Protein AF-A0A9E4JGD4-F1 (afdb_monomer)

Structure (mmCIF, N/CA/C/O 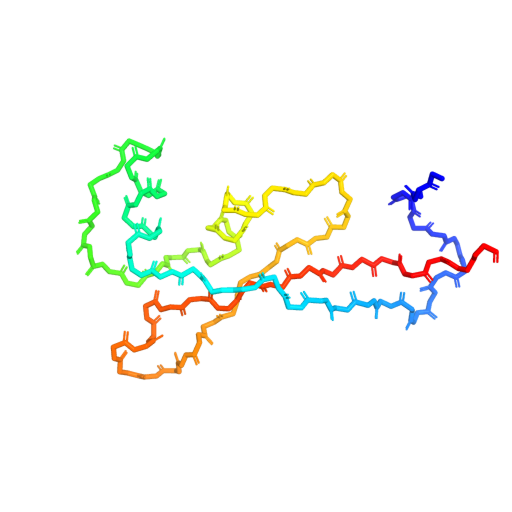backbone):
data_AF-A0A9E4JGD4-F1
#
_entry.id   AF-A0A9E4JGD4-F1
#
loop_
_atom_site.group_PDB
_atom_site.id
_atom_site.type_symbol
_atom_site.label_atom_id
_atom_site.label_alt_id
_atom_site.label_comp_id
_atom_site.label_asym_id
_atom_site.label_entity_id
_atom_site.label_seq_id
_atom_site.pdbx_PDB_ins_code
_atom_site.Cartn_x
_atom_site.Cartn_y
_atom_site.Cartn_z
_atom_site.occupancy
_atom_site.B_iso_or_equiv
_atom_site.auth_seq_id
_atom_site.auth_comp_id
_atom_site.auth_asym_id
_atom_site.auth_atom_id
_atom_site.pdbx_PDB_model_num
ATOM 1 N N . MET A 1 1 ? -22.776 -1.852 14.513 1.00 41.75 1 MET A N 1
ATOM 2 C CA . MET A 1 1 ? -21.993 -0.657 14.127 1.00 41.75 1 MET A CA 1
ATOM 3 C C . MET A 1 1 ? -20.629 -0.809 14.788 1.00 41.75 1 MET A C 1
ATOM 5 O O . MET A 1 1 ? -20.597 -0.848 16.008 1.00 41.75 1 MET A O 1
ATOM 9 N N . VAL A 1 2 ? -19.548 -1.035 14.029 1.00 42.56 2 VAL A N 1
ATOM 10 C CA . VAL A 1 2 ? -18.186 -1.135 14.597 1.00 42.56 2 VAL A CA 1
ATOM 11 C C . VAL A 1 2 ? -17.787 0.272 15.042 1.00 42.56 2 VAL A C 1
ATOM 13 O O . VAL A 1 2 ? -17.722 1.176 14.212 1.00 42.56 2 VAL A O 1
ATOM 16 N N . SER A 1 3 ? -17.613 0.478 16.345 1.00 40.25 3 SER A N 1
ATOM 17 C CA . SER A 1 3 ? -17.227 1.773 16.909 1.00 40.25 3 SER A CA 1
ATOM 18 C C . SER A 1 3 ? -15.707 1.939 16.825 1.00 40.25 3 SER A C 1
ATOM 20 O O . SER A 1 3 ? -14.966 1.029 17.188 1.00 40.25 3 SER A O 1
ATOM 22 N N . THR A 1 4 ? -15.248 3.086 16.325 1.00 50.72 4 THR A N 1
ATOM 23 C CA . THR A 1 4 ? -13.829 3.445 16.126 1.00 50.72 4 THR A CA 1
ATOM 24 C C . THR A 1 4 ? -13.185 4.127 17.332 1.00 50.72 4 THR A C 1
ATOM 26 O O . THR A 1 4 ? -11.977 4.355 17.320 1.00 50.72 4 THR A O 1
ATOM 29 N N . ALA A 1 5 ? -13.958 4.461 18.367 1.00 50.53 5 ALA A N 1
ATOM 30 C CA . ALA A 1 5 ? -13.408 4.967 19.618 1.00 50.53 5 ALA A CA 1
ATOM 31 C C . ALA A 1 5 ? -12.680 3.831 20.342 1.00 50.53 5 ALA A C 1
ATOM 33 O O . ALA A 1 5 ? -13.270 2.764 20.498 1.00 50.53 5 ALA A O 1
ATOM 34 N N . GLU A 1 6 ? -11.436 4.062 20.781 1.00 51.12 6 GLU A N 1
ATOM 35 C CA . GLU A 1 6 ? -10.732 3.188 21.726 1.00 51.12 6 GLU A CA 1
ATOM 36 C C . GLU A 1 6 ? -11.684 2.836 22.878 1.00 51.12 6 GLU A C 1
ATOM 38 O O . GLU A 1 6 ? -12.038 3.717 23.669 1.00 51.12 6 GLU A O 1
ATOM 43 N N . PRO A 1 7 ? -12.153 1.579 22.984 1.00 53.56 7 PRO A N 1
ATOM 44 C CA . PRO A 1 7 ? -12.886 1.172 24.165 1.00 53.56 7 PRO A CA 1
ATOM 45 C C . PRO A 1 7 ? -11.942 1.338 25.356 1.00 53.56 7 PRO A C 1
ATOM 47 O O . PRO A 1 7 ? -10.809 0.861 25.307 1.00 53.56 7 PRO A O 1
ATOM 50 N N . ALA A 1 8 ? -12.399 1.966 26.441 1.00 54.31 8 ALA A N 1
ATOM 51 C CA . ALA A 1 8 ? -11.600 2.156 27.660 1.00 54.31 8 ALA A CA 1
ATOM 52 C C . ALA A 1 8 ? -11.046 0.831 28.246 1.00 54.31 8 ALA A C 1
ATOM 54 O O . ALA A 1 8 ? -10.153 0.841 29.088 1.00 54.31 8 ALA A O 1
ATOM 55 N N . SER A 1 9 ? -11.561 -0.310 27.780 1.00 53.50 9 SER A N 1
ATOM 56 C CA . SER A 1 9 ? -11.192 -1.683 28.129 1.00 53.50 9 SER A CA 1
ATOM 57 C C . SER A 1 9 ? -10.439 -2.453 27.025 1.00 53.50 9 SER A C 1
ATOM 59 O O . SER A 1 9 ? -10.176 -3.643 27.186 1.00 53.50 9 SER A O 1
ATOM 61 N N . ALA A 1 10 ? -10.050 -1.822 25.912 1.00 51.91 10 ALA A N 1
ATOM 62 C CA . ALA A 1 10 ? -9.428 -2.493 24.763 1.00 51.91 10 ALA A CA 1
ATOM 63 C C . ALA A 1 10 ? -7.930 -2.793 24.917 1.00 51.91 10 ALA A C 1
ATOM 65 O O . ALA A 1 10 ? -7.230 -3.004 23.931 1.00 51.91 10 ALA A O 1
ATOM 66 N N . PHE A 1 11 ? -7.402 -2.860 26.136 1.00 48.16 11 PHE A N 1
ATOM 67 C CA . PHE A 1 11 ? -5.999 -3.198 26.347 1.00 48.16 11 PHE A CA 1
ATOM 68 C C . PHE A 1 11 ? -5.716 -4.636 25.852 1.00 48.16 11 PHE A C 1
ATOM 70 O O . PHE A 1 11 ? -6.031 -5.609 26.532 1.00 48.16 11 PHE A O 1
ATOM 77 N N . GLY A 1 12 ? -5.159 -4.773 24.639 1.00 55.59 12 GLY A N 1
ATOM 78 C CA . GLY A 1 12 ? -4.634 -6.035 24.093 1.00 55.59 12 GLY A CA 1
ATOM 79 C C . GLY A 1 12 ? -5.348 -6.667 22.885 1.00 55.59 12 GLY A C 1
ATOM 80 O O . GLY A 1 12 ? -4.839 -7.659 22.371 1.00 55.59 12 GLY A O 1
ATOM 81 N N . TRP A 1 13 ? -6.460 -6.125 22.371 1.00 67.38 13 TRP A N 1
ATOM 82 C CA . TRP A 1 13 ? -7.301 -6.841 21.384 1.00 67.38 13 TRP A CA 1
ATOM 83 C C . TRP A 1 13 ? -7.294 -6.227 19.977 1.00 67.38 13 TRP A C 1
ATOM 85 O O . TRP A 1 13 ? -8.318 -5.777 19.461 1.00 67.38 13 TRP A O 1
ATOM 95 N N . TRP A 1 14 ? -6.128 -6.224 19.333 1.00 73.75 14 TRP A N 1
ATOM 96 C CA . TRP A 1 14 ? -6.001 -5.832 17.927 1.00 73.75 14 TRP A CA 1
ATOM 97 C C . TRP A 1 14 ? -6.056 -7.063 17.028 1.00 73.75 14 TRP A C 1
ATOM 99 O O . TRP A 1 14 ? -5.324 -8.025 17.260 1.00 73.75 14 TRP A O 1
ATOM 109 N N . GLN A 1 15 ? -6.866 -7.015 15.977 1.00 80.38 15 GLN A N 1
ATOM 110 C CA . GLN A 1 15 ? -6.795 -7.982 14.889 1.00 80.38 15 GLN A CA 1
ATOM 111 C C . GLN A 1 15 ? -6.088 -7.347 13.696 1.00 80.38 15 GLN A C 1
ATOM 113 O O . GLN A 1 15 ? -6.286 -6.166 13.406 1.00 80.38 15 GLN A O 1
ATOM 118 N N . THR A 1 16 ? -5.260 -8.144 13.023 1.00 85.88 16 THR A N 1
ATOM 119 C CA . THR A 1 16 ? -4.601 -7.763 11.778 1.00 85.88 16 THR A CA 1
ATOM 120 C C . THR A 1 16 ? -5.062 -8.700 10.675 1.00 85.88 16 THR A C 1
ATOM 122 O O . THR A 1 16 ? -4.803 -9.898 10.747 1.00 85.88 16 THR A O 1
ATOM 125 N N . ASP A 1 17 ? -5.678 -8.149 9.634 1.00 87.69 17 ASP A N 1
ATOM 126 C CA . ASP A 1 17 ? -6.073 -8.901 8.446 1.00 87.69 17 ASP A CA 1
ATOM 127 C C . ASP A 1 17 ? -5.201 -8.524 7.251 1.00 87.69 17 ASP A C 1
ATOM 129 O O . ASP A 1 17 ? -4.955 -7.345 6.976 1.00 87.69 17 ASP A O 1
ATOM 133 N N . HIS A 1 18 ? -4.749 -9.534 6.509 1.00 91.19 18 HIS A N 1
ATOM 134 C CA . HIS A 1 18 ? -4.050 -9.321 5.249 1.00 91.19 18 HIS A CA 1
ATOM 135 C C . HIS A 1 18 ? -5.051 -8.914 4.164 1.00 91.19 18 HIS A C 1
ATOM 137 O O . HIS A 1 18 ? -5.977 -9.654 3.841 1.00 91.19 18 HIS A O 1
ATOM 143 N N . LEU A 1 19 ? -4.846 -7.729 3.595 1.00 90.56 19 LEU A N 1
ATOM 144 C CA . LEU A 1 19 ? -5.688 -7.169 2.540 1.00 90.56 19 LEU A CA 1
ATOM 145 C C . LEU A 1 19 ? -5.341 -7.713 1.159 1.00 90.56 19 LEU A C 1
ATOM 147 O O . LEU A 1 19 ? -6.209 -7.861 0.305 1.00 90.56 19 LEU A O 1
ATOM 151 N N . GLY A 1 20 ? -4.055 -7.956 0.931 1.00 91.88 20 GLY A N 1
ATOM 152 C CA . GLY A 1 20 ? -3.514 -8.263 -0.381 1.00 91.88 20 GLY A CA 1
ATOM 153 C C . GLY A 1 20 ? -2.229 -7.494 -0.641 1.00 91.88 20 GLY A C 1
ATOM 154 O O . GLY A 1 20 ? -1.675 -6.830 0.234 1.00 91.88 20 GLY A O 1
ATOM 155 N N . ARG A 1 21 ? -1.759 -7.565 -1.885 1.00 90.88 21 ARG A N 1
ATOM 156 C CA . ARG A 1 21 ? -0.470 -7.006 -2.293 1.00 90.88 21 ARG A CA 1
ATOM 157 C C . ARG A 1 21 ? -0.656 -5.802 -3.218 1.00 90.88 21 ARG A C 1
ATOM 159 O O . ARG A 1 21 ? -1.449 -5.834 -4.162 1.00 90.88 21 ARG A O 1
ATOM 166 N N . ALA A 1 22 ? 0.067 -4.726 -2.940 1.00 89.06 22 ALA A N 1
ATOM 167 C CA . ALA A 1 22 ? 0.294 -3.629 -3.866 1.00 89.06 22 ALA A CA 1
ATOM 168 C C . ALA A 1 22 ? 1.558 -3.925 -4.677 1.00 89.06 22 ALA A C 1
ATOM 170 O O . ALA A 1 22 ? 2.619 -4.224 -4.129 1.00 89.06 22 ALA A O 1
ATOM 171 N N . THR A 1 23 ? 1.417 -3.884 -5.991 1.00 88.69 23 THR A N 1
ATOM 172 C CA . THR A 1 23 ? 2.451 -4.209 -6.970 1.00 88.69 23 THR A CA 1
ATOM 173 C C . THR A 1 23 ? 3.149 -2.945 -7.468 1.00 88.69 23 THR A C 1
ATOM 175 O O . THR A 1 23 ? 2.736 -1.817 -7.186 1.00 88.69 23 THR A O 1
ATOM 178 N N . ARG A 1 24 ? 4.179 -3.116 -8.303 1.00 84.81 24 ARG A N 1
ATOM 179 C CA . ARG A 1 24 ? 4.810 -1.997 -9.019 1.00 84.81 24 ARG A CA 1
ATOM 180 C C . ARG A 1 24 ? 3.807 -1.199 -9.865 1.00 84.81 24 ARG A C 1
ATOM 182 O O . ARG A 1 24 ? 3.933 0.019 -9.960 1.00 84.81 24 ARG A O 1
ATOM 189 N N . ALA A 1 25 ? 2.814 -1.864 -10.458 1.00 87.12 25 ALA A N 1
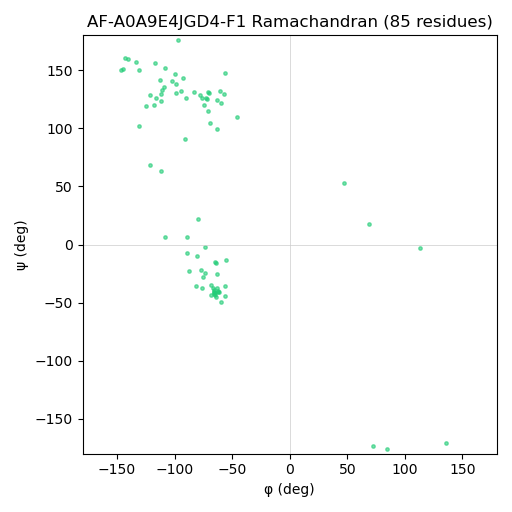ATOM 190 C CA . ALA A 1 25 ? 1.772 -1.197 -11.234 1.00 87.12 25 ALA A CA 1
ATOM 191 C C . ALA A 1 25 ? 0.900 -0.293 -10.347 1.00 87.12 25 ALA A C 1
ATOM 193 O O . ALA A 1 25 ? 0.630 0.846 -10.724 1.00 87.12 25 ALA A O 1
ATOM 194 N N . ASP A 1 26 ? 0.549 -0.755 -9.142 1.00 89.12 26 ASP A N 1
ATOM 195 C CA . ASP A 1 26 ? -0.207 0.036 -8.163 1.00 89.12 26 ASP A CA 1
ATOM 196 C C . ASP A 1 26 ? 0.590 1.251 -7.676 1.00 89.12 26 ASP A C 1
ATOM 198 O O . ASP A 1 26 ? 0.051 2.349 -7.606 1.00 89.12 26 ASP A O 1
ATOM 202 N N . ASN A 1 27 ? 1.890 1.090 -7.406 1.00 85.50 27 ASN A N 1
ATOM 203 C CA . ASN A 1 27 ? 2.761 2.210 -7.036 1.00 85.50 27 ASN A CA 1
ATOM 204 C C . ASN A 1 27 ? 2.840 3.270 -8.154 1.00 85.50 27 ASN A C 1
ATOM 206 O O . ASN A 1 27 ? 2.775 4.476 -7.901 1.00 85.50 27 ASN A O 1
ATOM 210 N N . ASN A 1 28 ? 2.929 2.825 -9.411 1.00 87.69 28 ASN A N 1
ATOM 211 C CA . ASN A 1 28 ? 2.920 3.728 -10.560 1.00 87.69 28 ASN A CA 1
ATOM 212 C C . ASN A 1 28 ? 1.573 4.452 -10.705 1.00 87.69 28 ASN A C 1
ATOM 214 O O . ASN A 1 28 ? 1.553 5.647 -10.999 1.00 87.69 28 ASN A O 1
ATOM 218 N N . ALA A 1 29 ? 0.456 3.751 -10.488 1.00 89.12 29 ALA A N 1
ATOM 219 C CA . ALA A 1 29 ? -0.879 4.341 -10.508 1.00 89.12 29 ALA A CA 1
ATOM 220 C C . ALA A 1 29 ? -1.066 5.356 -9.369 1.00 89.12 29 ALA A C 1
ATOM 222 O O . ALA A 1 29 ? -1.526 6.470 -9.616 1.00 89.12 29 ALA A O 1
ATOM 223 N N . TYR A 1 30 ? -0.611 5.028 -8.157 1.00 87.38 30 TYR A N 1
ATOM 224 C CA . TYR A 1 30 ? -0.610 5.942 -7.019 1.00 87.38 30 TYR A CA 1
ATOM 225 C C . TYR A 1 30 ? 0.214 7.204 -7.306 1.00 87.38 30 TYR A C 1
ATOM 227 O O . TYR A 1 30 ? -0.295 8.313 -7.161 1.00 87.38 30 TYR A O 1
ATOM 235 N N . SER A 1 31 ? 1.447 7.062 -7.804 1.00 86.06 31 SER A N 1
ATOM 236 C CA . SER A 1 31 ? 2.291 8.206 -8.187 1.00 86.06 31 SER A CA 1
ATOM 237 C C . SER A 1 31 ? 1.599 9.112 -9.206 1.00 86.06 31 SER A C 1
ATOM 239 O O . SER A 1 31 ? 1.566 10.326 -9.017 1.00 86.06 31 SER A O 1
ATOM 241 N N . ARG A 1 32 ? 0.962 8.530 -10.231 1.00 87.56 32 ARG A N 1
ATOM 242 C CA . ARG A 1 32 ? 0.179 9.283 -11.222 1.00 87.56 32 ARG A CA 1
ATOM 243 C C . ARG A 1 32 ? -1.014 10.002 -10.593 1.00 87.56 32 ARG A C 1
ATOM 245 O O . ARG A 1 32 ? -1.250 11.157 -10.927 1.00 87.56 32 ARG A O 1
ATOM 252 N N . SER A 1 33 ? -1.723 9.364 -9.658 1.00 87.88 33 SER A N 1
ATOM 253 C CA . SER A 1 33 ? -2.843 9.991 -8.936 1.00 87.88 33 SER A CA 1
ATOM 254 C C . SER A 1 33 ? -2.412 11.194 -8.087 1.00 87.88 33 SER A C 1
ATOM 256 O O . SER A 1 33 ? -3.199 12.105 -7.865 1.00 87.88 33 SER A O 1
ATOM 258 N N . GLN A 1 34 ? -1.144 11.226 -7.669 1.00 86.00 34 GLN A N 1
ATOM 259 C CA . GLN A 1 34 ? -0.513 12.335 -6.949 1.00 86.00 34 GLN A CA 1
ATOM 260 C C . GLN A 1 34 ? 0.121 13.383 -7.888 1.00 86.00 34 GLN A C 1
ATOM 262 O O . GLN A 1 34 ? 0.846 14.260 -7.422 1.00 86.00 34 GLN A O 1
ATOM 267 N N . GLY A 1 35 ? -0.073 13.272 -9.210 1.00 86.19 35 GLY A N 1
ATOM 268 C CA . GLY A 1 35 ? 0.555 14.150 -10.205 1.00 86.19 35 GLY A CA 1
ATOM 269 C C . GLY A 1 35 ? 2.070 13.959 -10.346 1.00 86.19 35 GLY A C 1
ATOM 270 O O . GLY A 1 35 ? 2.758 14.832 -10.870 1.00 86.19 35 GLY A O 1
ATOM 271 N N . ARG A 1 36 ? 2.617 12.834 -9.866 1.00 82.94 36 ARG A N 1
ATOM 272 C CA . ARG A 1 36 ? 4.053 12.529 -9.891 1.00 82.94 36 ARG A CA 1
ATOM 273 C C . ARG A 1 36 ? 4.403 11.596 -11.044 1.00 82.94 36 ARG A C 1
ATOM 275 O O . ARG A 1 36 ? 3.651 10.682 -11.388 1.00 82.94 36 ARG A O 1
ATOM 282 N N . ILE A 1 37 ? 5.600 11.782 -11.594 1.00 79.44 37 ILE A N 1
ATOM 283 C CA . ILE A 1 37 ? 6.170 10.864 -12.580 1.00 79.44 37 ILE A CA 1
ATOM 284 C C . ILE A 1 37 ? 6.568 9.571 -11.850 1.00 79.44 37 ILE A C 1
ATOM 286 O O . ILE A 1 37 ? 7.306 9.633 -10.865 1.00 79.44 37 ILE A O 1
ATOM 290 N N . PRO A 1 38 ? 6.090 8.393 -12.285 1.00 74.31 38 PRO A N 1
ATOM 291 C CA . PRO A 1 38 ? 6.505 7.134 -11.691 1.00 74.31 38 PRO A CA 1
ATOM 292 C C . PRO A 1 38 ? 7.966 6.868 -12.059 1.00 74.31 38 PRO A C 1
ATOM 294 O O . PRO A 1 38 ? 8.271 6.464 -13.176 1.00 74.31 38 PRO A O 1
ATOM 297 N N . PHE A 1 39 ? 8.877 7.067 -11.108 1.00 66.75 39 PHE A N 1
ATOM 298 C CA . PHE A 1 39 ? 10.312 6.847 -11.329 1.00 66.75 39 PHE A CA 1
ATOM 299 C C . PHE A 1 39 ? 10.693 5.375 -11.396 1.00 66.75 39 PHE A C 1
ATOM 301 O O . PHE A 1 39 ? 11.861 5.052 -11.593 1.00 66.75 39 PHE A O 1
ATOM 308 N N . GLY A 1 40 ? 9.713 4.481 -11.209 1.00 68.19 40 GLY A N 1
ATOM 309 C CA . GLY A 1 40 ? 9.970 3.071 -11.047 1.00 68.19 40 GLY A CA 1
ATOM 310 C C . GLY A 1 40 ? 11.088 2.899 -10.038 1.00 68.19 40 GLY A C 1
ATOM 311 O O . GLY A 1 40 ? 12.041 2.239 -10.423 1.00 68.19 40 GLY A O 1
ATOM 312 N N . THR A 1 41 ? 10.926 3.518 -8.846 1.00 67.12 41 THR A N 1
ATOM 313 C CA . THR A 1 41 ? 11.594 3.344 -7.529 1.00 67.12 41 THR A CA 1
ATOM 314 C C . THR A 1 41 ? 10.637 2.685 -6.520 1.00 67.12 41 THR A C 1
ATOM 316 O O . THR A 1 41 ? 9.411 2.781 -6.669 1.00 67.12 41 THR A O 1
ATOM 319 N N . ALA A 1 42 ? 11.170 1.947 -5.536 1.00 69.19 42 ALA A N 1
ATOM 320 C CA . ALA A 1 42 ? 10.345 1.319 -4.505 1.00 69.19 42 ALA A CA 1
ATOM 321 C C . ALA A 1 42 ? 9.486 2.386 -3.799 1.00 69.19 42 ALA A C 1
ATOM 323 O O . ALA A 1 42 ? 9.911 3.540 -3.687 1.00 69.19 42 ALA A O 1
ATOM 324 N N . PRO A 1 43 ? 8.277 2.035 -3.341 1.00 73.31 43 PRO A N 1
ATOM 325 C CA . PRO A 1 43 ? 7.384 3.008 -2.735 1.00 73.31 43 PRO A CA 1
ATOM 326 C C . PRO A 1 43 ? 8.019 3.659 -1.502 1.00 73.31 43 PRO A C 1
ATOM 328 O O . PRO A 1 43 ? 8.378 2.972 -0.546 1.00 73.31 43 PRO A O 1
ATOM 331 N N . LEU A 1 44 ? 8.136 4.993 -1.532 1.00 74.25 44 LEU A N 1
ATOM 332 C CA . LEU A 1 44 ? 8.701 5.791 -0.435 1.00 74.25 44 LEU A CA 1
ATOM 333 C C . LEU A 1 44 ? 7.865 5.669 0.841 1.00 74.25 44 LEU A C 1
ATOM 335 O O . LEU A 1 44 ? 8.410 5.613 1.937 1.00 74.25 44 LEU A O 1
ATOM 339 N N . ASN A 1 45 ? 6.541 5.613 0.689 1.00 85.50 45 ASN A N 1
ATOM 340 C CA . ASN A 1 45 ? 5.613 5.446 1.793 1.00 85.50 45 ASN A CA 1
ATOM 341 C C . ASN A 1 45 ? 4.616 4.330 1.458 1.00 85.50 45 ASN A C 1
ATOM 343 O O . ASN A 1 45 ? 3.692 4.504 0.660 1.00 85.50 45 ASN A O 1
ATOM 347 N N . ARG A 1 46 ? 4.870 3.159 2.043 1.00 87.62 46 ARG A N 1
ATOM 348 C CA . ARG A 1 46 ? 4.111 1.923 1.823 1.00 87.62 46 ARG A CA 1
ATOM 349 C C . ARG A 1 46 ? 2.700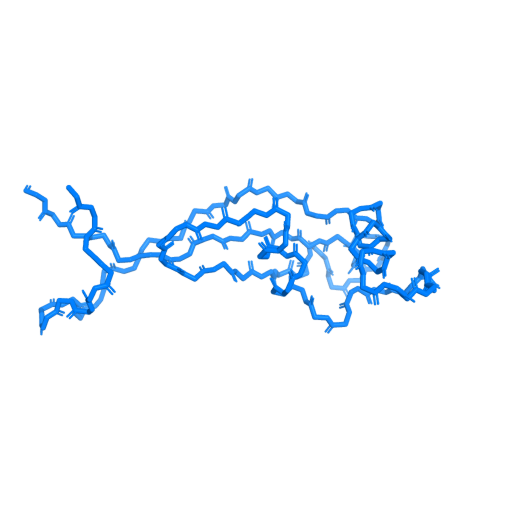 2.003 2.399 1.00 87.62 46 ARG A C 1
ATOM 351 O O . ARG A 1 46 ? 1.766 1.505 1.774 1.00 87.62 46 ARG A O 1
ATOM 358 N N . ASP A 1 47 ? 2.545 2.690 3.527 1.00 90.12 47 ASP A N 1
ATOM 359 C CA . ASP A 1 47 ? 1.256 2.864 4.195 1.00 90.12 47 ASP A CA 1
ATOM 360 C C . ASP A 1 47 ? 0.296 3.667 3.323 1.00 90.12 47 ASP A C 1
ATOM 362 O O . ASP A 1 47 ? -0.838 3.245 3.118 1.00 90.12 47 ASP A O 1
ATOM 366 N N . LEU A 1 48 ? 0.770 4.764 2.721 1.00 88.44 48 LEU A N 1
ATOM 367 C CA . LEU A 1 48 ? -0.060 5.607 1.856 1.00 88.44 48 LEU A CA 1
ATOM 368 C C . LEU A 1 48 ? -0.574 4.862 0.621 1.00 88.44 48 LEU A C 1
ATOM 370 O O . LEU A 1 48 ? -1.732 5.021 0.248 1.00 88.44 48 LEU A O 1
ATOM 374 N N . ILE A 1 49 ? 0.253 4.015 0.004 1.00 89.50 49 ILE A N 1
ATOM 375 C CA . ILE A 1 49 ? -0.187 3.187 -1.129 1.00 89.50 49 ILE A CA 1
ATOM 376 C C . ILE A 1 49 ? -1.225 2.164 -0.695 1.00 89.50 49 ILE A C 1
ATOM 378 O O . ILE A 1 49 ? -2.212 1.959 -1.401 1.00 89.50 49 ILE A O 1
ATOM 382 N N . CYS A 1 50 ? -1.026 1.525 0.457 1.00 91.00 50 CYS A N 1
ATOM 383 C CA . CYS A 1 50 ? -1.995 0.571 0.974 1.00 91.00 50 CYS A CA 1
ATOM 384 C C . CYS A 1 50 ? -3.315 1.251 1.357 1.00 91.00 50 CYS A C 1
ATOM 386 O O . CYS A 1 50 ? -4.371 0.705 1.056 1.00 91.00 50 CYS A O 1
ATOM 388 N N . GLN A 1 51 ? -3.269 2.450 1.940 1.00 91.19 51 GLN A N 1
ATOM 389 C CA . GLN A 1 51 ? -4.450 3.263 2.244 1.00 91.19 51 GLN A CA 1
ATOM 390 C C . GLN A 1 51 ? -5.162 3.746 0.975 1.00 91.19 51 GLN A C 1
ATOM 392 O O . GLN A 1 51 ? -6.388 3.754 0.930 1.00 91.19 51 GLN A O 1
ATOM 397 N N . TRP A 1 52 ? -4.412 4.100 -0.072 1.00 90.06 52 TRP A N 1
ATOM 398 C CA . TRP A 1 52 ? -4.969 4.493 -1.367 1.00 90.06 52 TRP A CA 1
ATOM 399 C C . TRP A 1 52 ? -5.642 3.322 -2.093 1.00 90.06 52 TRP A C 1
ATOM 401 O O . TRP A 1 52 ? -6.734 3.483 -2.633 1.00 90.06 52 TRP A O 1
ATOM 411 N N . LYS A 1 53 ? -5.009 2.140 -2.099 1.00 90.19 53 LYS A N 1
ATOM 412 C CA . LYS A 1 53 ? -5.526 0.943 -2.783 1.00 90.19 53 LYS A CA 1
ATOM 413 C C . LYS A 1 53 ? -6.669 0.278 -2.015 1.00 90.19 53 LYS A C 1
ATOM 415 O O . LYS A 1 53 ? -7.610 -0.218 -2.627 1.00 90.19 53 LYS A O 1
ATOM 420 N N . TYR A 1 54 ? -6.582 0.263 -0.687 1.00 89.62 54 TYR A N 1
ATOM 421 C CA . TYR A 1 54 ? -7.571 -0.334 0.207 1.00 89.62 54 TYR A CA 1
ATOM 422 C C . TYR A 1 54 ? -8.119 0.723 1.174 1.00 89.62 54 TYR A C 1
ATOM 424 O O . TYR A 1 54 ? -7.849 0.657 2.378 1.00 89.62 54 TYR A O 1
ATOM 432 N N . PRO A 1 55 ? -8.887 1.704 0.668 1.00 79.62 55 PRO A N 1
ATOM 433 C CA . PRO A 1 55 ? -9.495 2.717 1.513 1.00 79.62 55 PRO A CA 1
ATOM 434 C C . PRO A 1 55 ? -10.482 2.040 2.466 1.00 79.62 55 PRO A C 1
ATOM 436 O O . PRO A 1 55 ? -11.380 1.311 2.039 1.00 79.62 55 PRO A O 1
ATOM 439 N N . ARG A 1 56 ? -10.309 2.252 3.772 1.00 73.00 56 ARG A N 1
ATOM 440 C CA . ARG A 1 56 ? -11.188 1.688 4.804 1.00 73.00 56 ARG A CA 1
ATOM 441 C C . ARG A 1 56 ? -11.909 2.785 5.576 1.00 73.00 56 ARG A C 1
ATOM 443 O O . ARG A 1 56 ? -11.461 3.927 5.617 1.00 73.00 56 ARG A O 1
ATOM 450 N N . ARG A 1 57 ? -13.049 2.413 6.164 1.00 65.69 57 ARG A N 1
ATOM 451 C CA . ARG A 1 57 ? -13.887 3.294 6.993 1.00 65.69 57 ARG A CA 1
ATOM 452 C C . ARG A 1 57 ? -13.477 3.310 8.469 1.0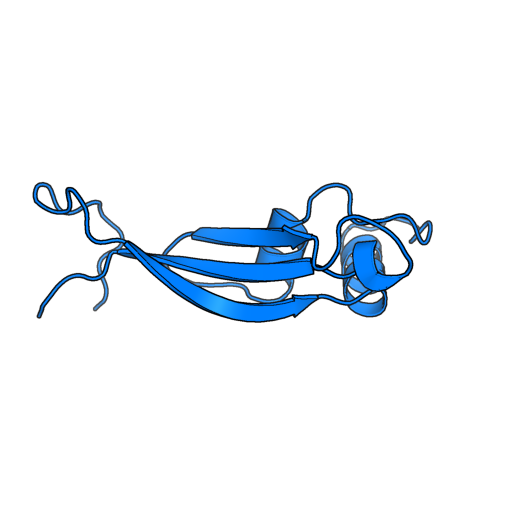0 65.69 57 ARG A C 1
ATOM 454 O O . ARG A 1 57 ? -13.791 4.269 9.163 1.00 65.69 57 ARG A O 1
ATOM 461 N N . ASP A 1 58 ? -12.796 2.270 8.934 1.00 67.44 58 ASP A N 1
ATOM 462 C CA . ASP A 1 58 ? -12.460 2.016 10.334 1.00 67.44 58 ASP A CA 1
ATOM 463 C C . ASP A 1 58 ? -11.079 1.349 10.442 1.00 67.44 58 ASP A C 1
ATOM 465 O O . ASP A 1 58 ? -10.670 0.655 9.515 1.00 67.44 58 ASP A O 1
ATOM 469 N N . GLY A 1 5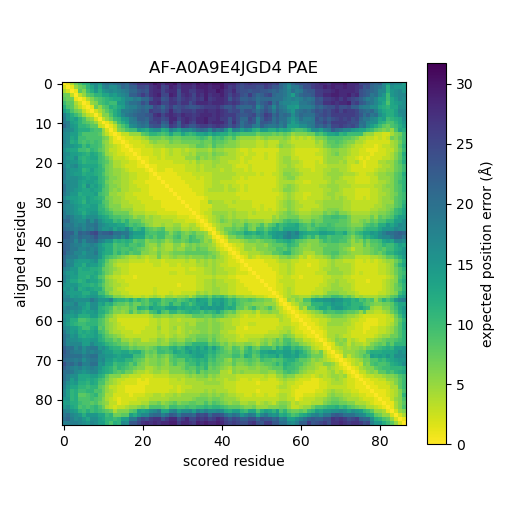9 ? -10.351 1.565 11.548 1.00 73.81 59 GLY A N 1
ATOM 470 C CA . GLY A 1 59 ? -8.996 1.034 11.802 1.00 73.81 59 GLY A CA 1
ATOM 471 C C . GLY A 1 59 ? -7.861 1.679 10.984 1.00 73.81 59 GLY A C 1
ATOM 472 O O . GLY A 1 59 ? -8.067 2.653 10.264 1.00 73.81 59 GLY A O 1
ATOM 473 N N . THR A 1 60 ? -6.649 1.122 11.088 1.00 84.88 60 THR A N 1
ATOM 474 C CA . THR A 1 60 ? -5.439 1.621 10.407 1.00 84.88 60 THR A CA 1
ATOM 475 C C . THR A 1 60 ? -4.979 0.640 9.337 1.00 84.88 60 THR A C 1
ATOM 477 O O . THR A 1 60 ? -4.798 -0.548 9.606 1.00 84.88 60 THR A O 1
ATOM 480 N N . VAL A 1 61 ? -4.745 1.134 8.121 1.00 89.62 61 VAL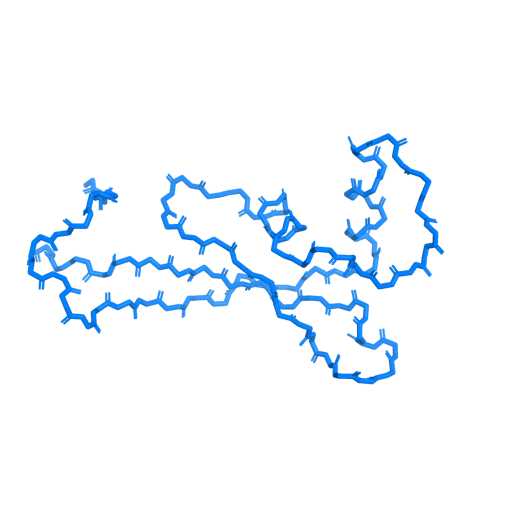 A N 1
ATOM 481 C CA . VAL A 1 61 ? -4.108 0.360 7.047 1.00 89.62 61 VAL A CA 1
ATOM 482 C C . VAL A 1 61 ? -2.631 0.719 6.973 1.00 89.62 61 VAL A C 1
ATOM 484 O O . VAL A 1 61 ? -2.281 1.899 6.917 1.00 89.62 61 VAL A O 1
ATOM 487 N N . TYR A 1 62 ? -1.782 -0.303 6.952 1.00 89.88 62 TYR A N 1
ATOM 488 C CA . TYR A 1 62 ? -0.334 -0.158 6.843 1.00 89.88 62 TYR A CA 1
ATOM 489 C C . TYR A 1 62 ? 0.237 -1.130 5.807 1.00 89.88 62 TYR A C 1
ATOM 491 O O . TYR A 1 62 ? -0.383 -2.139 5.455 1.00 89.88 62 TYR A O 1
ATOM 499 N N . GLY A 1 63 ? 1.410 -0.795 5.283 1.00 90.75 63 GLY A N 1
ATOM 500 C CA . GLY A 1 63 ? 2.089 -1.515 4.222 1.00 90.75 63 GLY A CA 1
ATOM 501 C C . GLY A 1 63 ? 3.468 -1.992 4.655 1.00 90.75 63 GLY A C 1
ATOM 502 O O . GLY A 1 63 ? 4.311 -1.213 5.089 1.00 90.75 63 GLY A O 1
ATOM 503 N N . GLN A 1 64 ? 3.738 -3.277 4.461 1.00 89.06 64 GLN A N 1
ATOM 504 C CA . GLN A 1 64 ? 5.036 -3.885 4.732 1.00 89.06 64 GLN A CA 1
ATOM 505 C C . GLN A 1 64 ? 5.696 -4.326 3.428 1.00 89.06 64 GLN A C 1
ATOM 507 O O . GLN A 1 64 ? 5.029 -4.828 2.525 1.00 89.06 64 GLN A O 1
ATOM 512 N N . ALA A 1 65 ? 7.015 -4.157 3.319 1.00 85.94 65 ALA A N 1
ATOM 513 C CA . ALA A 1 65 ? 7.759 -4.670 2.174 1.00 85.94 65 ALA A CA 1
ATOM 514 C C . ALA A 1 65 ? 7.543 -6.182 2.046 1.00 85.94 65 ALA A C 1
ATOM 516 O O . ALA A 1 65 ? 7.695 -6.922 3.017 1.00 85.94 65 ALA A O 1
ATOM 517 N N . ALA A 1 66 ? 7.188 -6.637 0.848 1.00 84.25 66 ALA A N 1
ATOM 518 C CA . ALA A 1 66 ? 6.924 -8.047 0.619 1.00 84.25 66 ALA A CA 1
ATOM 519 C C . ALA A 1 66 ? 8.212 -8.890 0.589 1.00 84.25 66 ALA A C 1
ATOM 521 O O . ALA A 1 66 ? 8.182 -10.085 0.874 1.00 84.25 66 ALA A O 1
ATOM 522 N N . ALA A 1 67 ? 9.340 -8.251 0.274 1.00 81.50 67 ALA A N 1
ATOM 523 C CA . ALA A 1 67 ? 10.682 -8.793 0.412 1.00 81.50 67 ALA A CA 1
ATOM 524 C C . ALA A 1 67 ? 11.667 -7.669 0.763 1.00 81.50 67 ALA A C 1
ATOM 526 O O . ALA A 1 67 ? 11.485 -6.520 0.357 1.00 81.50 67 ALA A O 1
ATOM 527 N N . TRP A 1 68 ? 12.732 -8.009 1.488 1.00 67.19 68 TRP A N 1
ATOM 528 C 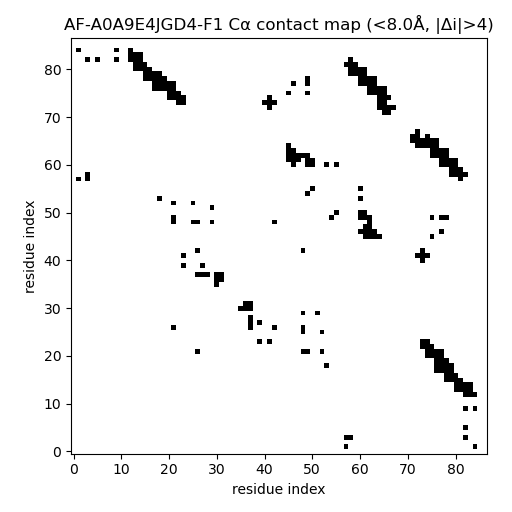CA . TRP A 1 68 ? 13.796 -7.065 1.847 1.00 67.19 68 TRP A CA 1
ATOM 529 C C . TRP A 1 68 ? 14.734 -6.747 0.674 1.00 67.19 68 TRP A C 1
ATOM 531 O O . TRP A 1 68 ? 15.284 -5.652 0.611 1.00 67.19 68 TRP A O 1
ATOM 541 N N . LEU A 1 69 ? 14.896 -7.682 -0.269 1.00 68.00 69 LEU A N 1
ATOM 542 C CA . LEU A 1 69 ? 15.788 -7.566 -1.425 1.00 68.00 69 LEU A CA 1
ATOM 543 C C . LEU A 1 69 ? 15.141 -8.153 -2.689 1.00 68.00 69 LEU A C 1
ATOM 545 O O . LEU A 1 69 ? 14.218 -8.966 -2.619 1.00 68.00 69 LEU A O 1
ATOM 549 N N . GLY A 1 70 ? 15.644 -7.738 -3.854 1.00 70.25 70 GLY A N 1
ATOM 550 C CA . GLY A 1 70 ? 15.216 -8.244 -5.161 1.00 70.25 70 GLY A CA 1
ATOM 551 C C . GLY A 1 70 ? 13.973 -7.549 -5.740 1.00 70.25 70 GLY A C 1
ATOM 552 O O . GLY A 1 70 ? 13.465 -6.584 -5.165 1.00 70.25 70 GLY A O 1
ATOM 553 N N . PRO A 1 71 ? 13.460 -8.012 -6.893 1.00 69.31 71 PRO A N 1
ATOM 554 C CA . PRO A 1 71 ? 12.341 -7.378 -7.603 1.00 69.31 71 PRO A CA 1
ATOM 555 C C . PRO A 1 71 ? 11.014 -7.398 -6.821 1.00 69.31 71 PRO A C 1
ATOM 557 O O . PRO A 1 71 ? 10.125 -6.607 -7.116 1.00 69.31 71 PRO A O 1
ATOM 560 N N . ALA A 1 72 ? 10.897 -8.221 -5.776 1.00 71.12 72 ALA A N 1
ATOM 561 C CA . ALA A 1 72 ? 9.753 -8.227 -4.862 1.00 71.12 72 ALA A CA 1
ATOM 562 C C . ALA A 1 72 ? 9.806 -7.119 -3.782 1.00 71.12 72 ALA A C 1
ATOM 564 O O . ALA A 1 72 ? 8.805 -6.866 -3.121 1.00 71.12 72 ALA A O 1
ATOM 565 N N . SER A 1 73 ? 10.929 -6.399 -3.621 1.00 75.31 73 SER A N 1
ATOM 566 C CA . SER A 1 73 ? 11.036 -5.230 -2.709 1.00 75.31 73 SER A CA 1
ATOM 567 C C . SER A 1 73 ? 10.152 -4.036 -3.109 1.00 75.31 73 SER A C 1
ATOM 569 O O . SER A 1 73 ? 9.892 -3.124 -2.316 1.00 75.31 73 SER A O 1
ATOM 571 N N . TRP A 1 74 ? 9.675 -4.081 -4.350 1.00 77.19 74 TRP A N 1
ATOM 572 C CA . TRP A 1 74 ? 8.732 -3.168 -4.986 1.00 77.19 74 TRP A CA 1
ATOM 573 C C . TRP A 1 74 ? 7.300 -3.409 -4.561 1.00 77.19 74 TRP A C 1
ATOM 575 O O . TRP A 1 74 ? 6.446 -2.536 -4.705 1.00 77.19 74 TRP A O 1
ATOM 585 N N . GLU A 1 75 ? 7.047 -4.619 -4.087 1.00 86.88 75 GLU A N 1
ATOM 586 C CA . GLU A 1 75 ? 5.740 -5.065 -3.694 1.00 86.88 75 GLU A CA 1
ATOM 587 C C . GLU A 1 75 ? 5.557 -4.804 -2.206 1.00 86.88 75 GLU A C 1
ATOM 589 O O . GLU A 1 75 ? 6.481 -4.893 -1.392 1.00 86.88 75 GLU A O 1
ATOM 594 N N . THR A 1 76 ? 4.337 -4.432 -1.857 1.00 89.38 76 THR A N 1
ATOM 595 C CA . THR A 1 76 ? 3.959 -4.092 -0.494 1.00 89.38 76 THR A CA 1
ATOM 596 C C . THR A 1 76 ? 2.785 -4.966 -0.105 1.00 89.38 76 THR A C 1
ATOM 598 O O . THR A 1 76 ? 1.739 -4.915 -0.745 1.00 89.38 76 THR A O 1
ATOM 601 N N . ASN A 1 77 ? 2.952 -5.787 0.924 1.00 92.25 77 ASN A N 1
ATOM 602 C CA . ASN A 1 77 ? 1.833 -6.485 1.538 1.00 92.25 77 ASN A CA 1
ATOM 603 C C . ASN A 1 77 ? 1.069 -5.477 2.396 1.00 92.25 77 ASN A C 1
ATOM 605 O O . ASN A 1 77 ? 1.659 -4.801 3.240 1.00 92.25 77 ASN A O 1
ATOM 609 N N . CYS A 1 78 ? -0.229 -5.359 2.157 1.00 91.75 78 CYS A N 1
ATOM 610 C CA . CYS A 1 78 ? -1.095 -4.439 2.866 1.00 91.75 78 CYS A CA 1
ATOM 611 C C . CYS A 1 78 ? -1.849 -5.184 3.960 1.00 91.75 78 CYS A C 1
ATOM 613 O O . CYS A 1 78 ? -2.358 -6.290 3.752 1.00 91.75 78 CYS A O 1
ATOM 615 N N . TYR A 1 79 ? -1.954 -4.547 5.115 1.00 90.62 79 TYR A N 1
ATOM 616 C CA . TYR A 1 79 ? -2.627 -5.090 6.280 1.00 90.62 79 TYR A CA 1
ATOM 617 C C . TYR A 1 79 ? -3.581 -4.058 6.845 1.00 90.62 79 TYR A C 1
ATOM 619 O O . TYR A 1 79 ? -3.352 -2.852 6.750 1.00 90.62 79 TYR A O 1
ATOM 627 N N . HIS A 1 80 ? -4.652 -4.540 7.452 1.00 89.12 80 HIS A N 1
ATOM 628 C CA . HIS A 1 80 ? -5.569 -3.716 8.212 1.00 89.12 80 HIS A CA 1
ATOM 629 C C . HIS A 1 80 ? -5.550 -4.136 9.662 1.00 89.12 80 HIS A C 1
ATOM 631 O O . HIS A 1 80 ? -5.755 -5.307 9.963 1.00 89.12 80 HIS A O 1
ATOM 637 N N . ARG A 1 81 ? -5.315 -3.170 10.542 1.00 85.62 81 ARG A N 1
ATOM 638 C CA . ARG A 1 81 ? -5.331 -3.352 11.982 1.00 85.62 81 ARG A CA 1
ATOM 639 C C . ARG A 1 81 ? -6.518 -2.614 12.571 1.00 85.62 81 ARG A C 1
ATOM 641 O O . ARG A 1 81 ? -6.644 -1.404 12.393 1.00 85.62 81 ARG A O 1
ATOM 648 N N . TYR A 1 82 ? -7.363 -3.330 13.293 1.00 80.50 82 TYR A N 1
ATOM 649 C CA . TYR A 1 82 ? -8.548 -2.769 13.931 1.00 80.50 82 TYR A CA 1
ATOM 650 C C . TYR A 1 82 ? -8.791 -3.410 15.289 1.00 80.50 82 TYR A C 1
ATOM 652 O O . TYR A 1 82 ? -8.278 -4.485 15.610 1.00 80.50 82 TYR A O 1
ATOM 660 N N . TRP A 1 83 ? -9.566 -2.704 16.102 1.00 72.69 83 TRP A N 1
ATOM 661 C CA . TRP A 1 83 ? -10.020 -3.197 17.387 1.00 72.69 83 TRP A CA 1
ATOM 662 C C . TRP A 1 83 ? -11.090 -4.261 17.190 1.00 72.69 83 TRP A C 1
ATOM 664 O O . TRP A 1 83 ? -12.108 -4.015 16.541 1.00 72.69 83 TRP A O 1
ATOM 674 N N . LYS A 1 84 ? -10.887 -5.435 17.785 1.00 66.44 84 LYS A N 1
ATOM 675 C CA . LYS A 1 84 ? -11.917 -6.468 17.824 1.00 66.44 84 LYS A CA 1
ATOM 676 C C . LYS A 1 84 ? -12.750 -6.284 19.093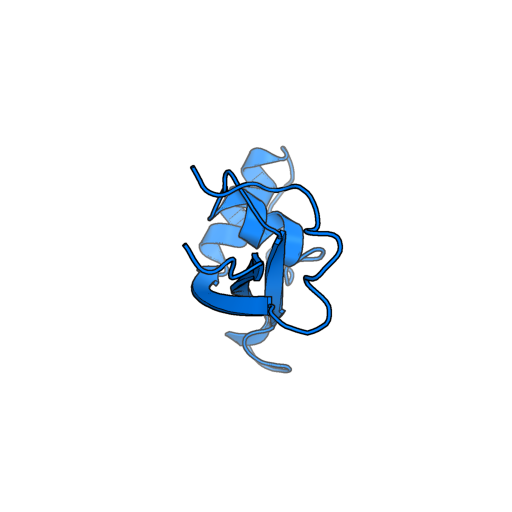 1.00 66.44 84 LYS A C 1
ATOM 678 O O . LYS A 1 84 ? -12.404 -6.801 20.151 1.00 66.44 84 LYS A O 1
ATOM 683 N N . GLY A 1 85 ? -13.827 -5.508 18.995 1.00 56.41 85 GLY A N 1
ATOM 684 C CA . GLY A 1 85 ? -14.845 -5.432 20.044 1.00 56.41 85 GLY A CA 1
ATOM 685 C C . GLY A 1 85 ? -15.769 -6.648 19.976 1.00 56.41 85 GLY A C 1
ATOM 686 O O . GLY A 1 85 ? -16.278 -6.964 18.901 1.00 56.41 85 GLY A O 1
ATOM 687 N N . TRP A 1 86 ? -15.963 -7.339 21.100 1.00 47.19 86 TRP A N 1
ATOM 688 C CA . TRP A 1 86 ? -17.005 -8.358 21.234 1.00 47.19 86 TRP A CA 1
ATOM 689 C C . TRP A 1 86 ? -18.375 -7.670 21.279 1.00 47.19 86 TRP A C 1
ATOM 691 O O . TRP A 1 86 ? -18.542 -6.690 22.007 1.00 47.19 86 TRP A O 1
ATOM 701 N N . TRP A 1 87 ? -19.313 -8.169 20.474 1.00 39.88 87 TRP A N 1
ATOM 702 C CA . TRP A 1 87 ? -20.748 -7.897 20.596 1.00 39.88 87 TRP A CA 1
ATOM 703 C C . TRP A 1 87 ? -21.359 -8.906 21.558 1.00 39.88 87 TRP A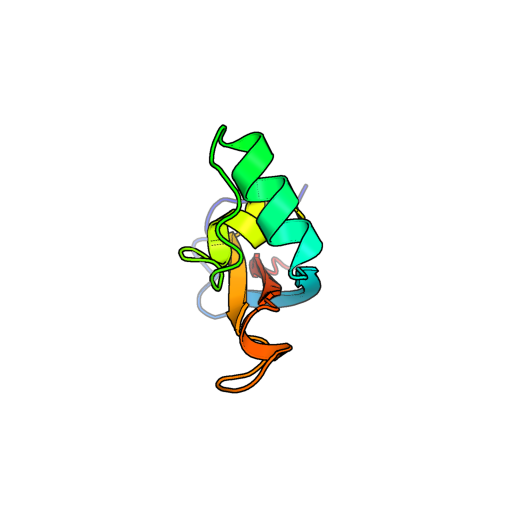 C 1
ATOM 705 O O . TRP A 1 87 ? -20.972 -10.094 21.445 1.00 39.88 87 TRP A O 1
#

Mean predicted aligned error: 8.86 Å

Solvent-accessible surface area (backbone atoms only — not comparable to full-atom values): 5279 Å² total; per-residue (Å²): 133,92,74,79,67,83,54,97,77,56,88,83,46,70,45,77,46,82,74,48,72,43,39,61,67,50,52,37,51,51,29,47,76,70,76,38,81,59,77,83,66,61,65,90,56,41,30,61,53,30,34,68,77,54,72,71,96,66,64,49,50,38,33,42,68,64,29,96,62,68,88,47,36,40,22,28,38,20,34,37,39,34,77,64,77,85,130

pLDDT: mean 76.63, std 14.9, range [39.88, 92.25]

Sequence (87 aa):
MVSTAEPASAFGWWQTDHLGRATRADNNAYSRSQGRIPFGTAPLNRDLICQWKYPRRDGTVYGQAAAWLGPASWETNCYHRYWKGWW

Foldseek 3Di:
DDDQPDDPPLVPAKDKDWPAKDALVLLCVVCVVVVHHSPSDARPAQQVSLCVVDPDPHAGKGWDQPDPDDNSSSMTTIMGMHGDDDD

Radius of gyration: 15.17 Å; Cα contacts (8 Å, |Δi|>4): 142; chains: 1; bounding box: 38×24×41 Å

Secondary structure (DSSP, 8-state):
----S--TT-TT-EEEEEEEEE-HHHHHHHHHHTT--------S-HHHHHHHHS--SSSEEEEEES-SSSGGGG-EEEEEEEE----